Protein AF-A0A2P8LFH1-F1 (afdb_monomer)

Sequence (113 aa):
MALLYQPKEGSVLICDFRGYEVPEIIKIRPVIVIRKHRTNKLLEHHLQLHSHLQGANPICWAKCDIVATVSLGRLDRIKSKDRHGKRTYKIAELTNDQFSAIKAAVRSALGLR

Nearest PDB structures (foldseek):
  3zqp-assembly1_C  TM=5.294E-01  e=4.589E+00  Bacillus phage SF6
  3zqq-assembly1_C  TM=5.204E-01  e=6.476E+00  Bacillus phage SF6

Foldseek 3Di:
DFDPDFDDAQKKWWFQQCPDDPPDPRDIAIFGHLDGDPDDDFFAWFAWAADDADPDDRGDTRHTTDDGDDDSRRTAFRWDADPVRDTDGHIDGDDPVRSVVRVVVRCVVVVND

Structure (mmCIF, N/CA/C/O backbone):
data_AF-A0A2P8LFH1-F1
#
_entry.id   AF-A0A2P8LFH1-F1
#
loop_
_atom_site.group_PDB
_atom_site.id
_atom_site.type_symbol
_atom_site.label_atom_id
_atom_site.label_alt_id
_atom_site.label_comp_id
_atom_site.label_asym_id
_atom_site.label_entity_id
_atom_site.label_seq_id
_atom_site.pdbx_PDB_ins_code
_atom_site.Cartn_x
_atom_site.Cartn_y
_atom_site.Cartn_z
_atom_site.occupancy
_atom_site.B_iso_or_equiv
_atom_site.auth_seq_id
_atom_site.auth_comp_id
_atom_site.auth_asym_id
_atom_site.auth_atom_id
_atom_site.pdbx_PDB_model_num
ATOM 1 N N . MET A 1 1 ? 9.783 -8.172 -10.387 1.00 69.06 1 MET A N 1
ATOM 2 C CA . MET A 1 1 ? 10.251 -9.336 -9.602 1.00 69.06 1 MET A CA 1
ATOM 3 C C . MET A 1 1 ? 9.716 -9.159 -8.200 1.00 69.06 1 MET A C 1
ATOM 5 O O . MET A 1 1 ? 9.764 -8.030 -7.724 1.00 69.06 1 MET A O 1
ATOM 9 N N . ALA A 1 2 ? 9.232 -10.230 -7.570 1.00 72.94 2 ALA A N 1
ATOM 10 C CA . ALA A 1 2 ? 8.750 -10.172 -6.192 1.00 72.94 2 ALA A CA 1
ATOM 11 C C . ALA A 1 2 ? 9.791 -9.541 -5.252 1.00 72.94 2 ALA A C 1
ATOM 13 O O . ALA A 1 2 ? 11.001 -9.719 -5.443 1.00 72.94 2 ALA A O 1
ATOM 14 N N . LEU A 1 3 ? 9.324 -8.799 -4.249 1.00 76.12 3 LEU A N 1
ATOM 15 C CA . LEU A 1 3 ? 10.201 -8.293 -3.198 1.00 76.12 3 LEU A CA 1
ATOM 16 C C . LEU A 1 3 ? 10.723 -9.454 -2.342 1.00 76.12 3 LEU A C 1
ATOM 18 O O . LEU A 1 3 ? 9.969 -10.329 -1.933 1.00 76.12 3 LEU A O 1
ATOM 22 N N . LEU A 1 4 ? 12.024 -9.432 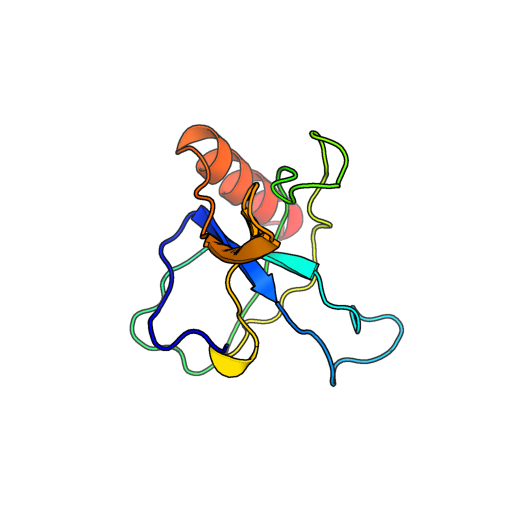-2.052 1.00 72.12 4 LEU A N 1
ATOM 23 C CA . LEU A 1 4 ? 12.691 -10.417 -1.187 1.00 72.12 4 LEU A CA 1
ATOM 24 C C . LEU A 1 4 ? 12.839 -9.930 0.258 1.00 72.12 4 LEU A C 1
ATOM 26 O O . LEU A 1 4 ? 13.226 -10.686 1.142 1.00 72.12 4 LEU A O 1
ATOM 30 N N . TYR A 1 5 ? 12.561 -8.652 0.492 1.00 76.31 5 TYR A N 1
ATOM 31 C CA . TYR A 1 5 ? 12.710 -8.002 1.781 1.00 76.31 5 TYR A CA 1
ATOM 32 C C . TYR A 1 5 ? 11.460 -7.205 2.107 1.00 76.31 5 TYR A C 1
ATOM 34 O O . TYR A 1 5 ? 10.671 -6.839 1.232 1.00 76.31 5 TYR A O 1
ATOM 42 N N . GLN A 1 6 ? 11.309 -6.900 3.389 1.00 72.94 6 GLN A N 1
ATOM 43 C CA . GLN A 1 6 ? 10.188 -6.111 3.838 1.00 72.94 6 GLN A CA 1
ATOM 44 C C . GLN A 1 6 ? 10.411 -4.615 3.561 1.00 72.94 6 GLN A C 1
ATOM 46 O O . GLN A 1 6 ? 11.381 -4.048 4.081 1.00 72.94 6 GLN A O 1
ATOM 51 N N . PRO A 1 7 ? 9.518 -3.965 2.795 1.00 80.50 7 PRO A N 1
ATOM 52 C CA . PRO A 1 7 ? 9.622 -2.543 2.494 1.00 80.50 7 PRO A CA 1
ATOM 53 C C . PRO A 1 7 ? 9.456 -1.678 3.749 1.00 80.50 7 PRO A C 1
ATOM 55 O O . PRO A 1 7 ? 8.935 -2.124 4.777 1.00 80.50 7 PRO A O 1
ATOM 58 N N . LYS A 1 8 ? 9.944 -0.438 3.675 1.00 83.56 8 LYS A N 1
ATOM 59 C CA . LYS A 1 8 ? 9.803 0.531 4.763 1.00 83.56 8 LYS A CA 1
ATOM 60 C C . LYS A 1 8 ? 8.375 1.073 4.803 1.00 83.56 8 LYS A C 1
ATOM 62 O O . LYS A 1 8 ? 7.660 1.062 3.804 1.00 83.56 8 LYS A O 1
ATOM 67 N N . GLU A 1 9 ? 7.977 1.561 5.969 1.00 85.38 9 GLU A N 1
ATOM 68 C CA . GLU A 1 9 ? 6.770 2.376 6.087 1.00 85.38 9 GLU A CA 1
ATOM 69 C C . GLU A 1 9 ? 6.877 3.621 5.197 1.00 85.38 9 GLU A C 1
ATOM 71 O O . GLU A 1 9 ? 7.960 4.177 5.035 1.00 85.38 9 GLU A O 1
ATOM 76 N N . GLY A 1 10 ? 5.767 4.011 4.571 1.00 84.38 10 GLY A N 1
ATOM 77 C CA . GLY A 1 10 ? 5.715 5.113 3.610 1.00 84.38 10 GLY A CA 1
ATOM 78 C C . GLY A 1 10 ? 6.222 4.766 2.206 1.00 84.38 10 GLY A C 1
ATOM 79 O O . GLY A 1 10 ? 6.123 5.604 1.313 1.00 84.38 10 GLY A O 1
ATOM 80 N N . SER A 1 11 ? 6.728 3.549 1.963 1.00 86.25 11 SER A N 1
ATOM 81 C CA . SER A 1 11 ? 7.121 3.118 0.615 1.00 86.25 11 SER A CA 1
ATOM 82 C C . SER A 1 11 ? 5.907 2.909 -0.297 1.00 86.25 11 SER A C 1
ATOM 84 O O . SER A 1 11 ? 4.927 2.275 0.096 1.00 86.25 11 SER A O 1
ATOM 86 N N . VAL A 1 12 ? 6.007 3.373 -1.542 1.00 88.06 12 VAL A N 1
ATOM 87 C CA . VAL A 1 12 ? 5.037 3.137 -2.617 1.00 88.06 12 VAL A CA 1
ATOM 88 C C . VAL A 1 12 ? 5.530 2.003 -3.509 1.00 88.06 12 VAL A C 1
ATOM 90 O O . VAL A 1 12 ? 6.656 2.027 -4.018 1.00 88.06 12 VAL A O 1
ATOM 93 N N . LEU A 1 13 ? 4.674 1.006 -3.710 1.00 88.25 13 LEU A N 1
ATOM 94 C CA . LEU A 1 13 ? 4.971 -0.219 -4.450 1.00 88.25 13 LEU A CA 1
ATOM 95 C C . LEU A 1 13 ? 3.860 -0.548 -5.438 1.00 88.25 13 LEU A C 1
ATOM 97 O O . LEU A 1 13 ? 2.779 0.024 -5.383 1.00 88.25 13 LEU A O 1
ATOM 101 N N . ILE A 1 14 ? 4.121 -1.495 -6.333 1.00 89.56 14 ILE A N 1
ATOM 102 C CA . ILE A 1 14 ? 3.107 -2.063 -7.219 1.00 89.56 14 ILE A CA 1
ATOM 103 C C . ILE A 1 14 ? 2.626 -3.373 -6.617 1.00 89.56 14 ILE A C 1
ATOM 105 O O . ILE A 1 14 ? 3.439 -4.263 -6.374 1.00 89.56 14 ILE A O 1
ATOM 109 N N . CYS A 1 15 ? 1.321 -3.497 -6.396 1.00 87.75 15 CYS A N 1
ATOM 110 C CA . CYS A 1 15 ? 0.708 -4.720 -5.906 1.00 87.75 15 CYS A CA 1
ATOM 111 C C . CYS A 1 15 ? -0.136 -5.395 -6.986 1.00 87.75 15 CYS A C 1
ATOM 113 O O . CYS A 1 15 ? -0.853 -4.741 -7.749 1.00 87.75 15 CYS A O 1
ATOM 115 N N . ASP A 1 16 ? -0.040 -6.718 -7.029 1.00 88.94 16 ASP A N 1
ATOM 116 C CA . ASP A 1 16 ? -0.833 -7.590 -7.874 1.00 88.94 16 ASP A CA 1
ATOM 117 C C . ASP A 1 16 ? -1.961 -8.273 -7.087 1.00 88.94 16 ASP A C 1
ATOM 119 O O . ASP A 1 16 ? -1.733 -9.153 -6.247 1.00 88.94 16 ASP A O 1
ATOM 123 N N . PHE A 1 17 ? -3.191 -7.879 -7.409 1.00 84.69 17 PHE A N 1
ATOM 124 C CA . PHE A 1 17 ? -4.411 -8.364 -6.770 1.00 84.69 17 PHE A CA 1
ATOM 125 C C . PHE A 1 17 ? -5.105 -9.496 -7.540 1.00 84.69 17 PHE A C 1
ATOM 127 O O . PHE A 1 17 ? -6.244 -9.837 -7.239 1.00 84.69 17 PHE A O 1
ATOM 134 N N . ARG A 1 18 ? -4.449 -10.120 -8.525 1.00 83.06 18 ARG A N 1
ATOM 135 C CA . ARG A 1 18 ? -5.026 -11.293 -9.204 1.00 83.06 18 ARG A CA 1
ATOM 136 C C . ARG A 1 18 ? -5.399 -12.391 -8.195 1.00 83.06 18 ARG A C 1
ATOM 138 O O . ARG A 1 18 ? -4.603 -12.713 -7.305 1.00 83.06 18 ARG A O 1
ATOM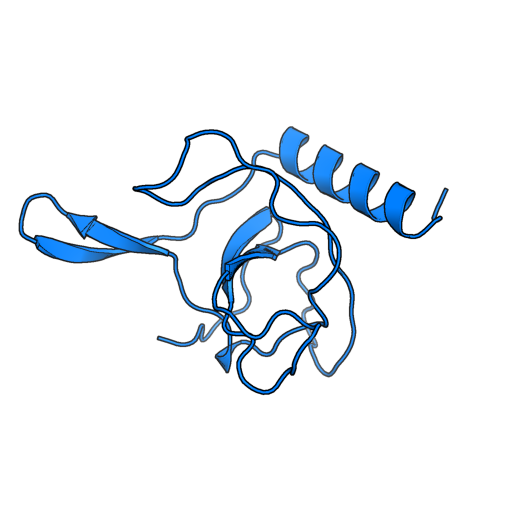 145 N N . GLY A 1 19 ? -6.592 -12.964 -8.340 1.00 79.81 19 GLY A N 1
ATOM 146 C CA . GLY A 1 19 ? -7.143 -14.002 -7.459 1.00 79.81 19 GLY A CA 1
ATOM 147 C C . GLY A 1 19 ? -8.132 -13.502 -6.397 1.00 79.81 19 GLY A C 1
ATOM 148 O O . GLY A 1 19 ? -8.846 -14.326 -5.841 1.00 79.81 19 GLY A O 1
ATOM 149 N N . TYR A 1 20 ? -8.191 -12.191 -6.137 1.00 82.06 20 TYR A N 1
ATOM 150 C CA . TYR A 1 20 ? -9.420 -11.527 -5.667 1.00 82.06 20 TYR A CA 1
ATOM 151 C C . TYR A 1 20 ? -10.376 -11.385 -6.868 1.00 82.06 20 TYR A C 1
ATOM 153 O O . TYR A 1 20 ? -9.885 -11.453 -8.001 1.00 82.06 20 TYR A O 1
ATOM 161 N N . GLU A 1 21 ? -11.691 -11.197 -6.675 1.00 84.25 21 GLU A N 1
ATOM 162 C CA . GLU A 1 21 ? -12.658 -11.206 -7.799 1.00 84.25 21 GLU A CA 1
ATOM 163 C C . GLU A 1 21 ? -13.809 -10.180 -7.753 1.00 84.25 21 GLU A C 1
ATOM 165 O O . GLU A 1 21 ? -14.115 -9.580 -6.727 1.00 84.25 21 GLU A O 1
ATOM 170 N N . VAL A 1 22 ? -14.413 -9.901 -8.916 1.00 79.94 22 VAL A N 1
ATOM 171 C CA . VAL A 1 22 ? -15.338 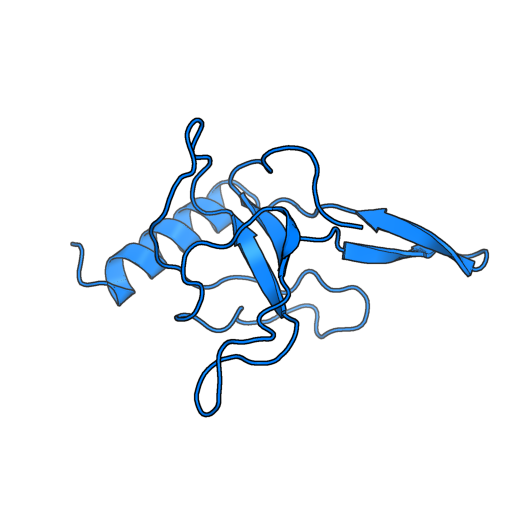-8.765 -9.132 1.00 79.94 22 VAL A CA 1
ATOM 172 C C . VAL A 1 22 ? -16.528 -8.795 -8.152 1.00 79.94 22 VAL A C 1
ATOM 174 O O . VAL A 1 22 ? -17.213 -9.814 -8.073 1.00 79.94 22 VAL A O 1
ATOM 177 N N . PRO A 1 23 ? -16.835 -7.682 -7.442 1.00 81.62 23 PRO A N 1
ATOM 178 C CA . PRO A 1 23 ? -16.414 -6.290 -7.684 1.00 81.62 23 PRO A CA 1
ATOM 179 C C . PRO A 1 23 ? -15.084 -5.845 -7.046 1.00 81.62 23 PRO A C 1
ATOM 181 O O . PRO A 1 23 ? -14.716 -4.672 -7.172 1.00 81.62 23 PRO A O 1
ATOM 184 N N . GLU A 1 24 ? -14.329 -6.743 -6.413 1.00 83.50 24 GLU A N 1
ATOM 185 C CA . GLU A 1 24 ? -13.054 -6.428 -5.760 1.00 83.50 24 GLU A CA 1
ATOM 186 C C . GLU A 1 24 ? -11.980 -5.946 -6.753 1.00 83.50 24 GLU A C 1
ATOM 188 O O . GLU A 1 24 ? -12.101 -6.001 -7.989 1.00 83.50 24 GLU A O 1
ATOM 193 N N . ILE A 1 25 ? -10.879 -5.416 -6.221 1.00 81.88 25 ILE A N 1
ATOM 194 C CA . ILE A 1 25 ? -9.729 -5.037 -7.040 1.00 81.88 25 ILE A CA 1
ATOM 195 C C . ILE A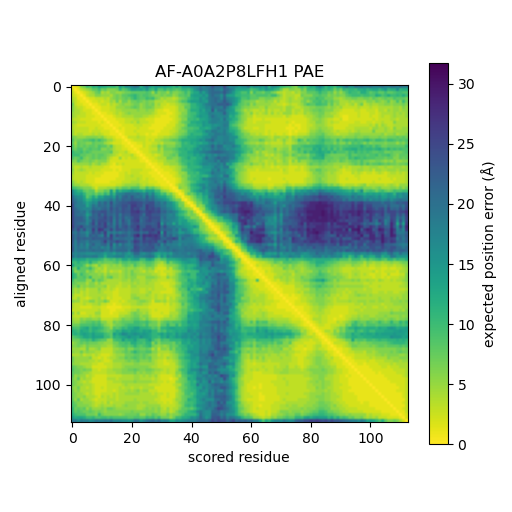 1 25 ? -9.058 -6.312 -7.558 1.00 81.88 25 ILE A C 1
ATOM 197 O O . ILE A 1 25 ? -8.334 -6.967 -6.838 1.00 81.88 25 ILE A O 1
ATOM 201 N N . ILE A 1 26 ? -9.243 -6.615 -8.839 1.00 86.12 26 ILE A N 1
ATOM 202 C CA . ILE A 1 26 ? -8.553 -7.701 -9.565 1.00 86.12 26 ILE A CA 1
ATOM 203 C C . ILE A 1 26 ? -7.335 -7.216 -10.373 1.00 86.12 26 ILE A C 1
ATOM 205 O O . ILE A 1 26 ? -6.712 -7.955 -11.133 1.00 86.12 26 ILE A O 1
ATOM 209 N N . LYS A 1 27 ? -7.048 -5.913 -10.287 1.00 84.88 27 LYS A N 1
ATOM 210 C CA . LYS A 1 27 ? -6.258 -5.147 -11.256 1.00 84.88 27 LYS A CA 1
ATOM 211 C C . LYS A 1 27 ? -5.007 -4.563 -10.586 1.00 84.88 27 LYS A C 1
ATOM 213 O O . LYS A 1 27 ? -5.137 -3.894 -9.569 1.00 84.88 27 LYS A O 1
ATOM 218 N N . ILE A 1 28 ? -3.811 -4.785 -11.160 1.00 87.81 28 ILE A N 1
ATOM 219 C CA . ILE A 1 28 ? -2.512 -4.321 -10.614 1.00 87.81 28 ILE A CA 1
ATOM 220 C C . ILE A 1 28 ? -2.566 -2.811 -10.325 1.00 8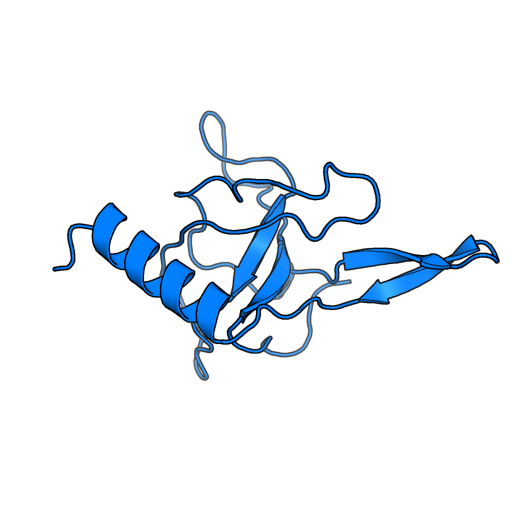7.81 28 ILE A C 1
ATOM 222 O O . ILE A 1 28 ? -2.905 -2.020 -11.216 1.00 87.81 28 ILE A O 1
ATOM 226 N N . ARG A 1 29 ? -2.236 -2.393 -9.098 1.00 87.19 29 ARG A N 1
ATOM 227 C CA . ARG A 1 29 ? -2.300 -0.983 -8.670 1.00 87.19 29 ARG A CA 1
ATOM 228 C C . ARG A 1 29 ? -1.134 -0.580 -7.760 1.00 87.19 29 ARG A C 1
ATOM 230 O O . ARG A 1 29 ? -0.529 -1.441 -7.123 1.00 87.19 29 ARG A O 1
ATOM 237 N N . PRO A 1 30 ? -0.801 0.722 -7.699 1.00 88.06 30 PRO A N 1
ATOM 238 C CA . PRO A 1 30 ? 0.088 1.260 -6.677 1.00 88.06 30 PRO A CA 1
ATOM 239 C C . PRO A 1 30 ? -0.517 1.137 -5.277 1.00 88.06 30 PRO A C 1
ATOM 241 O O . PRO A 1 30 ? -1.709 1.377 -5.104 1.00 88.06 30 PRO A O 1
ATOM 244 N N . VAL A 1 31 ? 0.316 0.817 -4.288 1.00 88.69 31 VAL A N 1
ATOM 245 C CA . VAL A 1 31 ? -0.049 0.705 -2.868 1.00 88.69 31 VAL A CA 1
ATOM 246 C C . VAL A 1 31 ? 0.981 1.412 -1.990 1.00 88.69 31 VAL A C 1
ATOM 248 O O . VAL A 1 31 ? 2.147 1.524 -2.371 1.00 88.69 31 VAL A O 1
ATOM 251 N N . ILE A 1 32 ? 0.560 1.859 -0.805 1.00 88.31 32 ILE A N 1
ATOM 252 C CA . ILE A 1 32 ? 1.418 2.500 0.206 1.00 88.31 32 ILE A CA 1
ATOM 253 C C . ILE A 1 32 ? 1.615 1.541 1.381 1.00 88.31 32 ILE A C 1
ATOM 255 O O . ILE A 1 32 ? 0.652 0.970 1.888 1.00 88.31 32 ILE A O 1
ATOM 259 N N . VAL A 1 33 ? 2.844 1.373 1.858 1.00 86.31 33 VAL A N 1
ATOM 260 C CA . VAL A 1 33 ? 3.133 0.539 3.033 1.00 86.31 33 VAL A CA 1
ATOM 261 C C . VAL A 1 33 ? 2.842 1.329 4.310 1.00 86.31 33 VAL A C 1
ATOM 263 O O . VAL A 1 33 ? 3.577 2.249 4.655 1.00 86.31 33 VAL A O 1
ATOM 266 N N . ILE A 1 34 ? 1.777 0.968 5.029 1.00 84.00 34 ILE A N 1
ATOM 267 C CA . ILE A 1 34 ? 1.355 1.674 6.256 1.00 84.00 34 ILE A CA 1
ATOM 268 C C . ILE A 1 34 ? 2.080 1.154 7.500 1.00 84.00 34 ILE A C 1
ATOM 270 O O . ILE A 1 34 ? 2.348 1.922 8.423 1.00 84.00 34 ILE A O 1
ATOM 274 N N . ARG A 1 35 ? 2.417 -0.138 7.529 1.00 75.50 35 ARG A N 1
ATOM 275 C CA . ARG A 1 35 ? 3.086 -0.755 8.673 1.00 75.50 35 ARG A CA 1
ATOM 276 C C . ARG A 1 35 ? 4.119 -1.775 8.234 1.00 75.50 35 ARG A C 1
ATOM 278 O O . ARG A 1 35 ? 3.822 -2.672 7.443 1.00 75.50 35 ARG A O 1
ATOM 285 N N . LYS A 1 36 ? 5.324 -1.675 8.796 1.00 61.62 36 LYS A N 1
ATOM 286 C CA . LYS A 1 36 ? 6.338 -2.726 8.687 1.00 61.62 36 LYS A CA 1
ATOM 287 C C . LYS A 1 36 ? 6.100 -3.733 9.809 1.00 61.62 36 LYS A C 1
ATOM 289 O O . LYS A 1 36 ? 6.254 -3.418 10.982 1.00 61.62 36 LYS A O 1
ATOM 294 N N . HIS A 1 37 ? 5.725 -4.955 9.465 1.00 53.62 37 HIS A N 1
ATOM 295 C CA . HIS A 1 37 ? 5.499 -6.026 10.433 1.00 53.62 37 HIS A CA 1
ATOM 296 C C . HIS A 1 37 ? 6.623 -7.071 10.385 1.00 53.62 37 HIS A C 1
ATOM 298 O O . HIS A 1 37 ? 6.672 -7.867 9.448 1.00 53.62 37 HIS A O 1
ATOM 304 N N . ARG A 1 38 ? 7.517 -7.105 11.387 1.00 48.34 38 ARG A N 1
ATOM 305 C CA . ARG A 1 38 ? 8.692 -8.014 11.432 1.00 48.34 38 ARG A CA 1
ATOM 306 C C . ARG A 1 38 ? 8.346 -9.513 11.325 1.00 4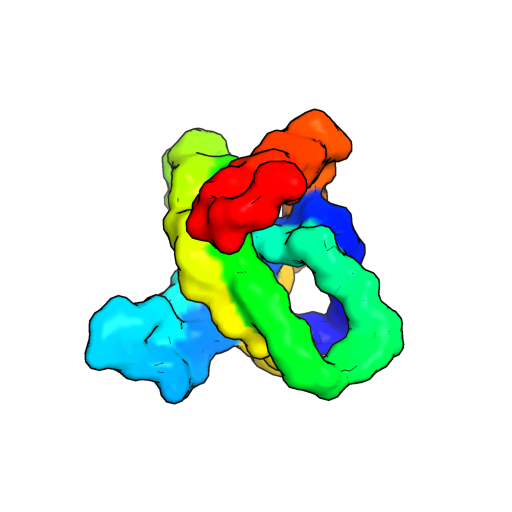8.34 38 ARG A C 1
ATOM 308 O O . ARG A 1 38 ? 9.250 -10.315 11.127 1.00 48.34 38 ARG A O 1
ATOM 315 N N . THR A 1 39 ? 7.069 -9.881 11.430 1.00 48.66 39 THR A N 1
ATOM 316 C CA . THR A 1 39 ? 6.608 -11.260 11.655 1.00 48.66 39 THR A CA 1
ATOM 317 C C . THR A 1 39 ? 5.471 -11.717 10.726 1.00 48.66 39 THR A C 1
ATOM 319 O O . THR A 1 39 ? 4.732 -12.620 11.089 1.00 48.66 39 THR A O 1
ATOM 322 N N . ASN A 1 40 ? 5.271 -11.103 9.552 1.00 48.78 40 ASN A N 1
ATOM 323 C CA . ASN A 1 40 ? 4.052 -11.277 8.733 1.00 48.78 40 ASN A CA 1
ATOM 324 C C . ASN A 1 40 ? 3.669 -12.740 8.357 1.00 48.78 40 ASN A C 1
ATOM 326 O O . ASN A 1 40 ? 4.047 -13.246 7.300 1.00 48.78 40 ASN A O 1
ATOM 330 N N . LYS A 1 41 ? 2.822 -13.359 9.196 1.00 39.16 41 LYS A N 1
ATOM 331 C CA . LYS A 1 41 ? 1.677 -14.214 8.838 1.00 39.16 41 LYS A CA 1
ATOM 332 C C . LYS A 1 41 ? 0.393 -13.392 9.108 1.00 39.16 41 LYS A C 1
ATOM 334 O O . LYS A 1 41 ? 0.169 -13.069 10.265 1.00 39.16 41 LYS A O 1
ATOM 339 N N . LEU A 1 42 ? -0.408 -13.134 8.057 1.00 40.94 42 LEU A N 1
ATOM 340 C CA . LEU A 1 42 ? -1.841 -12.718 8.021 1.00 40.94 42 LEU A CA 1
ATOM 341 C C . LEU A 1 42 ? -2.290 -11.362 8.665 1.00 40.94 42 LEU A C 1
ATOM 343 O O . LEU A 1 42 ? -1.854 -11.027 9.757 1.00 40.94 42 LEU A O 1
ATOM 347 N N . LEU A 1 43 ? -3.256 -10.666 8.013 1.00 44.12 43 LEU A N 1
ATOM 348 C CA . LEU A 1 43 ? -4.052 -9.469 8.439 1.00 44.12 43 LEU A CA 1
ATOM 349 C C . LEU A 1 43 ? -3.341 -8.083 8.538 1.00 44.12 43 LEU A C 1
ATOM 351 O O . LEU A 1 43 ? -2.131 -8.026 8.739 1.00 44.12 43 LEU A O 1
ATOM 355 N N . GLU A 1 44 ? -3.984 -6.900 8.396 1.00 40.94 44 GLU A N 1
ATOM 356 C CA . GLU A 1 44 ? -4.974 -6.468 7.366 1.00 40.94 44 GLU A CA 1
ATOM 357 C C . GLU A 1 44 ? -4.986 -4.915 7.138 1.00 40.94 44 GLU A C 1
ATOM 359 O O . GLU A 1 44 ? -4.287 -4.195 7.848 1.00 40.94 44 GLU A O 1
ATOM 364 N N . HIS A 1 45 ? -5.817 -4.433 6.188 1.00 37.97 45 HIS A N 1
ATOM 365 C CA . HIS A 1 45 ? -6.369 -3.068 5.943 1.00 37.97 45 HIS A CA 1
ATOM 366 C C . HIS A 1 45 ? -5.487 -1.896 5.412 1.00 37.97 45 HIS A C 1
ATOM 368 O O . HIS A 1 45 ? -4.256 -1.913 5.478 1.00 37.97 45 HIS A O 1
ATOM 374 N N . HIS A 1 46 ? -6.139 -0.861 4.829 1.00 35.12 46 HIS A N 1
ATOM 375 C CA . HIS A 1 46 ? -5.500 0.195 4.006 1.00 35.12 46 HIS A CA 1
ATOM 376 C C . HIS A 1 46 ? -6.168 1.594 3.986 1.00 35.12 46 HIS A C 1
ATOM 378 O O . HIS A 1 46 ? -7.282 1.738 4.480 1.00 35.12 46 HIS A O 1
ATOM 384 N N . LEU A 1 47 ? -5.481 2.609 3.408 1.00 38.44 47 LEU A N 1
ATOM 385 C CA . LEU A 1 47 ? -6.059 3.841 2.816 1.00 38.44 47 LEU A CA 1
ATOM 386 C C . LEU A 1 47 ? -5.051 4.678 1.961 1.00 38.44 47 LEU A C 1
ATOM 388 O O . LEU A 1 47 ? -4.008 4.200 1.520 1.00 38.44 47 LEU A O 1
ATOM 392 N N . GLN A 1 48 ? -5.381 5.953 1.702 1.00 37.09 48 GLN A N 1
ATOM 393 C CA . GLN A 1 48 ? -5.158 6.673 0.438 1.00 37.09 48 GLN A CA 1
ATOM 394 C C . GLN A 1 48 ? -4.135 7.835 0.456 1.00 37.09 48 GLN A C 1
ATOM 396 O O . GLN A 1 48 ? -4.177 8.673 1.353 1.00 37.09 48 GLN A O 1
ATOM 401 N N . LEU A 1 49 ? -3.295 7.966 -0.594 1.00 45.19 49 LEU A N 1
ATOM 402 C CA . LEU A 1 49 ? -2.519 9.195 -0.896 1.00 45.19 49 LEU A CA 1
ATOM 403 C C . LEU A 1 49 ? -2.061 9.346 -2.375 1.00 45.19 49 LEU A C 1
ATOM 405 O O . LEU A 1 49 ? -2.706 8.823 -3.271 1.00 45.19 49 LEU A O 1
ATOM 409 N N . HIS A 1 50 ? -0.993 10.114 -2.634 1.00 43.72 50 HIS A N 1
ATOM 410 C CA . HIS A 1 50 ? -0.647 10.721 -3.927 1.00 43.72 50 HIS A CA 1
ATOM 411 C C . HIS A 1 50 ? -0.166 9.783 -5.052 1.00 43.72 50 HIS A C 1
ATOM 413 O O . HIS A 1 50 ? 0.301 8.663 -4.829 1.00 43.72 50 HIS A O 1
ATOM 419 N N . SER A 1 51 ? -0.210 10.301 -6.286 1.00 45.41 51 SER A N 1
ATOM 420 C CA . SER A 1 51 ? 0.352 9.657 -7.480 1.00 45.41 51 SER A CA 1
ATOM 421 C C . SER A 1 51 ? 1.876 9.618 -7.444 1.00 45.41 51 SER A C 1
ATOM 423 O O . SER A 1 51 ? 2.515 10.627 -7.167 1.00 45.41 51 SER A O 1
ATOM 425 N N . HIS A 1 52 ? 2.456 8.459 -7.767 1.00 58.66 52 HIS A N 1
ATOM 426 C CA . HIS A 1 52 ? 3.911 8.310 -7.921 1.00 58.66 52 HIS A CA 1
ATOM 427 C C . HIS A 1 52 ? 4.303 7.535 -9.193 1.00 58.66 52 HIS A C 1
ATOM 429 O O . HIS A 1 52 ? 5.463 7.163 -9.376 1.00 58.66 52 HIS A O 1
ATOM 435 N N . LEU A 1 53 ? 3.346 7.265 -10.087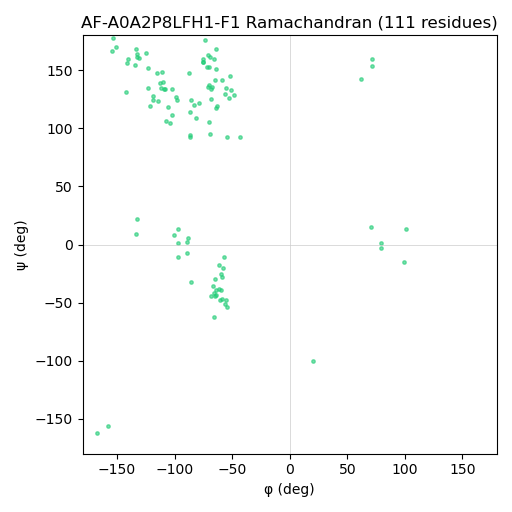 1.00 53.09 53 LEU A N 1
ATOM 436 C CA . LEU A 1 53 ? 3.613 6.562 -11.340 1.00 53.09 53 LEU A CA 1
ATOM 437 C C . LEU A 1 53 ? 4.120 7.541 -12.406 1.00 53.09 53 LEU A C 1
ATOM 439 O O . LEU A 1 53 ? 3.410 8.463 -12.803 1.00 53.09 53 LEU A O 1
ATOM 443 N N . GLN A 1 54 ? 5.332 7.306 -12.920 1.00 44.75 54 GLN A N 1
ATOM 444 C CA . GLN A 1 54 ? 5.817 7.999 -14.116 1.00 44.75 54 GLN A CA 1
ATOM 445 C C . GLN A 1 54 ? 4.929 7.611 -15.312 1.00 44.75 54 GLN A C 1
ATOM 447 O O . GLN A 1 54 ? 4.886 6.438 -15.681 1.00 44.75 54 GLN A O 1
ATOM 452 N N . GLY A 1 55 ? 4.229 8.585 -15.904 1.00 49.25 55 GLY A N 1
ATOM 453 C CA . GLY A 1 55 ? 3.229 8.352 -16.959 1.00 49.25 55 GLY A CA 1
ATOM 454 C C . GLY A 1 55 ? 1.766 8.383 -16.489 1.00 49.25 55 GLY A C 1
ATOM 455 O O . GLY A 1 55 ? 0.889 7.963 -17.236 1.00 49.25 55 GLY A O 1
ATOM 456 N N . ALA A 1 56 ? 1.492 8.875 -15.278 1.00 50.94 56 ALA A N 1
ATOM 457 C CA . ALA A 1 56 ? 0.150 9.168 -14.771 1.00 50.94 56 ALA A CA 1
ATOM 458 C C . ALA A 1 56 ? 0.058 10.634 -14.302 1.00 50.94 56 ALA A C 1
ATOM 460 O O . ALA A 1 56 ? 1.083 11.293 -14.130 1.00 50.94 56 ALA A O 1
ATOM 461 N N . ASN A 1 57 ? -1.161 11.149 -14.101 1.00 46.62 57 ASN A N 1
ATOM 462 C CA . ASN A 1 57 ? -1.402 12.502 -13.583 1.0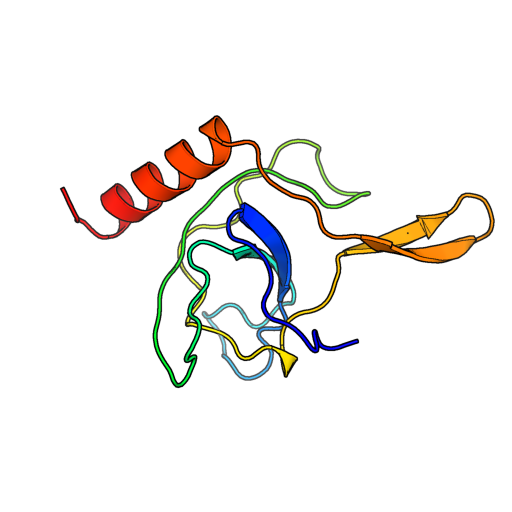0 46.62 57 ASN A CA 1
ATOM 463 C C . ASN A 1 57 ? -0.574 12.730 -12.290 1.00 46.62 57 ASN A C 1
ATOM 465 O O . ASN A 1 57 ? -0.565 11.833 -11.438 1.00 46.62 57 ASN A O 1
ATOM 469 N N . PRO A 1 58 ? 0.149 13.862 -12.133 1.00 56.94 58 PRO A N 1
ATOM 470 C CA . PRO A 1 58 ? 0.984 14.142 -10.953 1.00 56.94 58 PRO A CA 1
ATOM 471 C C . PRO A 1 58 ? 0.207 14.123 -9.632 1.00 56.94 58 PRO A C 1
ATOM 473 O O . PRO A 1 58 ? 0.793 13.920 -8.572 1.00 56.94 58 PRO A O 1
ATOM 476 N N . ILE A 1 59 ? -1.113 14.279 -9.701 1.00 60.53 59 ILE A N 1
ATOM 477 C CA . ILE A 1 59 ? -2.031 14.178 -8.573 1.00 60.53 59 ILE A CA 1
ATOM 478 C C . ILE A 1 59 ? -2.850 12.900 -8.744 1.00 60.53 59 ILE A C 1
ATOM 480 O O . ILE A 1 59 ? -3.389 12.632 -9.817 1.00 60.53 59 ILE A O 1
ATOM 484 N N . CYS A 1 60 ? -2.998 12.109 -7.686 1.00 69.75 60 CYS A N 1
ATOM 485 C CA . CYS A 1 60 ? -4.066 11.116 -7.633 1.00 69.75 60 CYS A CA 1
ATOM 486 C C . CYS A 1 60 ? -4.439 10.802 -6.190 1.00 69.75 60 CYS A C 1
ATOM 488 O O . CYS A 1 60 ? -3.704 11.108 -5.254 1.00 69.75 60 CYS A O 1
ATOM 490 N N . TRP A 1 61 ? -5.574 10.142 -6.054 1.00 72.44 61 TRP A N 1
ATOM 491 C CA . TRP A 1 61 ? -6.126 9.615 -4.824 1.00 72.44 61 TRP A CA 1
ATOM 492 C C . TRP A 1 61 ? -5.881 8.096 -4.874 1.00 72.44 61 TRP A C 1
ATOM 494 O O . TRP A 1 61 ? -6.505 7.425 -5.686 1.00 72.44 61 TRP A O 1
ATOM 504 N N . ALA A 1 62 ? -4.934 7.495 -4.156 1.00 79.19 62 ALA A N 1
ATOM 505 C CA . ALA A 1 62 ? -4.738 6.036 -4.209 1.00 79.19 62 ALA A CA 1
ATOM 506 C C . ALA A 1 62 ? -5.935 5.316 -3.548 1.00 79.19 62 ALA A C 1
ATOM 508 O O . ALA A 1 62 ? -5.962 5.201 -2.329 1.00 79.19 62 ALA A O 1
ATOM 509 N N . LYS A 1 63 ? -6.927 4.906 -4.360 1.00 78.50 63 LYS A N 1
ATOM 510 C CA . LYS A 1 63 ? -8.317 4.561 -3.978 1.00 78.50 63 LYS A CA 1
ATOM 511 C C . LYS A 1 63 ? -8.440 3.712 -2.704 1.00 78.50 63 LYS A C 1
ATOM 513 O O . LYS A 1 63 ? -8.480 2.489 -2.772 1.00 78.50 63 LYS A O 1
ATOM 518 N N . CYS A 1 64 ? -8.602 4.421 -1.590 1.00 81.69 64 CYS A N 1
ATOM 519 C CA . CYS A 1 64 ? -8.985 3.976 -0.250 1.00 81.69 64 CYS A CA 1
ATOM 520 C C . CYS A 1 64 ? -8.804 2.484 0.099 1.00 81.69 64 CYS A C 1
ATOM 522 O O . CYS A 1 64 ? -7.742 2.068 0.537 1.00 81.69 64 CYS A O 1
ATOM 524 N N . ASP A 1 65 ? -9.900 1.742 0.036 1.00 78.38 65 ASP A N 1
ATOM 525 C CA . ASP A 1 65 ? -10.229 0.588 0.878 1.00 78.38 65 ASP A CA 1
ATOM 526 C C . ASP A 1 65 ? -9.326 -0.643 0.718 1.00 78.38 65 ASP A C 1
ATOM 528 O O . ASP A 1 65 ? -8.715 -1.091 1.691 1.00 78.38 65 ASP A O 1
ATOM 532 N N . ILE A 1 66 ? -9.283 -1.246 -0.472 1.00 79.25 66 ILE A N 1
ATOM 533 C CA . ILE A 1 66 ? -8.753 -2.609 -0.604 1.00 79.25 66 ILE A CA 1
ATOM 534 C C . ILE A 1 66 ? -7.231 -2.609 -0.800 1.00 79.25 66 ILE A C 1
ATOM 536 O O . ILE A 1 66 ? -6.723 -2.682 -1.919 1.00 79.25 66 ILE A O 1
ATOM 540 N N . VAL A 1 67 ? -6.513 -2.722 0.320 1.00 83.88 67 VAL A N 1
ATOM 541 C CA . VAL A 1 67 ? -5.670 -3.917 0.490 1.00 83.88 67 VAL A CA 1
ATOM 542 C C . VAL A 1 67 ? -6.136 -4.697 1.718 1.00 83.88 67 VAL A C 1
ATOM 544 O O . VAL A 1 67 ? -6.151 -4.179 2.834 1.00 83.88 67 VAL A O 1
ATOM 547 N N . ALA A 1 68 ? -6.454 -5.975 1.520 1.00 81.06 68 ALA A N 1
ATOM 548 C CA . ALA A 1 68 ? -6.087 -6.967 2.522 1.00 81.06 68 ALA A CA 1
ATOM 549 C C . ALA A 1 68 ? -4.549 -7.022 2.582 1.00 81.06 68 ALA A C 1
ATOM 551 O O . ALA A 1 68 ? -3.883 -6.748 1.581 1.00 81.06 68 ALA A O 1
ATOM 552 N N . THR A 1 69 ? -3.967 -7.360 3.728 1.00 79.75 69 THR A N 1
ATOM 553 C CA . THR A 1 69 ? -2.529 -7.610 3.866 1.00 79.75 69 THR A CA 1
ATOM 554 C C . THR A 1 69 ? -2.055 -8.560 2.773 1.00 79.75 69 THR A C 1
ATOM 556 O O . THR A 1 69 ? -2.609 -9.639 2.576 1.00 79.75 69 THR A O 1
ATOM 559 N N . VAL A 1 70 ? -1.000 -8.171 2.056 1.00 79.94 70 VAL A N 1
ATOM 560 C CA . VAL A 1 70 ? -0.511 -8.921 0.893 1.00 79.94 70 VAL A CA 1
ATOM 561 C C . VAL A 1 70 ? 0.838 -9.579 1.155 1.00 79.94 70 VAL A C 1
ATOM 563 O O . VAL A 1 70 ? 1.687 -9.061 1.884 1.00 79.94 70 VAL A O 1
ATOM 566 N N . SER A 1 71 ? 1.063 -10.731 0.521 1.00 77.88 71 SER A N 1
ATOM 567 C CA . SER A 1 71 ? 2.364 -11.397 0.544 1.00 77.88 71 SER A CA 1
ATOM 568 C C . SER A 1 71 ? 3.406 -10.617 -0.267 1.00 77.88 71 SER A C 1
ATOM 570 O O . SER A 1 71 ? 3.083 -9.952 -1.253 1.00 77.88 71 SER A O 1
ATOM 572 N N . LEU A 1 72 ? 4.689 -10.749 0.091 1.00 78.44 72 LEU A N 1
ATOM 573 C CA . LEU A 1 72 ? 5.789 -10.113 -0.652 1.00 78.44 72 LEU A CA 1
ATOM 574 C C . LEU A 1 72 ? 5.840 -10.552 -2.128 1.00 78.44 72 LEU A C 1
ATOM 576 O O . LEU A 1 72 ? 6.242 -9.771 -2.989 1.00 78.44 72 LEU A O 1
ATOM 580 N N . GLY A 1 73 ? 5.368 -11.769 -2.427 1.00 79.12 73 GLY A N 1
ATOM 581 C CA . GLY A 1 73 ? 5.235 -12.303 -3.786 1.00 79.12 73 GLY A CA 1
ATOM 582 C C . GLY A 1 73 ? 4.324 -11.475 -4.697 1.00 79.12 73 GLY A C 1
ATOM 583 O O . GLY A 1 73 ? 4.512 -11.478 -5.911 1.00 79.12 73 GLY A O 1
ATOM 584 N N . ARG A 1 74 ? 3.372 -10.735 -4.114 1.00 81.81 74 ARG A N 1
ATOM 585 C CA . ARG A 1 74 ? 2.444 -9.846 -4.828 1.00 81.81 74 ARG A CA 1
ATOM 586 C C . ARG A 1 74 ? 2.980 -8.425 -4.993 1.00 81.81 74 ARG A C 1
ATOM 588 O O . ARG A 1 74 ? 2.340 -7.628 -5.672 1.00 81.81 74 ARG A O 1
ATOM 595 N N . LEU A 1 75 ? 4.114 -8.090 -4.373 1.00 86.25 75 LEU A N 1
ATOM 596 C CA . LEU A 1 75 ? 4.699 -6.751 -4.403 1.00 86.25 75 LEU A CA 1
ATOM 597 C C . LEU A 1 75 ? 5.877 -6.681 -5.377 1.00 86.25 75 LEU A C 1
ATOM 599 O O . LEU A 1 75 ? 6.786 -7.510 -5.349 1.00 86.25 75 LEU A O 1
ATOM 603 N N . ASP A 1 76 ? 5.894 -5.641 -6.202 1.00 89.69 76 ASP A N 1
ATOM 604 C CA . ASP A 1 76 ? 6.985 -5.315 -7.119 1.00 89.69 76 ASP A CA 1
ATOM 605 C C . ASP A 1 76 ? 7.360 -3.833 -6.983 1.00 89.69 76 ASP A C 1
ATOM 607 O O . ASP A 1 76 ? 6.601 -2.992 -6.491 1.00 89.69 76 ASP A O 1
ATOM 611 N N . ARG A 1 77 ? 8.565 -3.503 -7.439 1.00 90.00 77 ARG A N 1
ATOM 612 C CA . ARG A 1 77 ? 9.055 -2.122 -7.502 1.00 90.00 77 ARG A CA 1
ATOM 613 C C . ARG A 1 77 ? 8.394 -1.387 -8.666 1.00 90.00 77 ARG A C 1
ATOM 615 O O . ARG A 1 77 ? 7.987 -2.006 -9.653 1.00 90.00 77 ARG A O 1
ATOM 622 N N . ILE A 1 78 ? 8.354 -0.060 -8.591 1.00 88.75 78 ILE A N 1
ATOM 623 C CA . ILE A 1 78 ? 7.883 0.782 -9.693 1.00 88.75 78 ILE A CA 1
ATOM 624 C C . ILE A 1 78 ? 8.832 0.585 -10.878 1.00 88.75 78 ILE A C 1
ATOM 626 O O . ILE A 1 78 ? 10.037 0.832 -10.777 1.00 88.75 78 ILE A O 1
ATOM 630 N N . LYS A 1 79 ? 8.284 0.103 -11.996 1.00 87.56 79 LYS A N 1
ATOM 631 C CA . LYS A 1 79 ? 9.019 -0.128 -13.243 1.00 87.56 79 LYS A CA 1
ATOM 632 C C . LYS A 1 79 ? 9.049 1.166 -14.041 1.00 87.56 79 LYS A C 1
ATOM 634 O O . LYS A 1 79 ? 8.000 1.715 -14.358 1.00 87.56 79 LYS A O 1
ATOM 639 N N . SER A 1 80 ? 10.242 1.621 -14.392 1.00 84.38 80 SER A N 1
ATOM 640 C CA . SER A 1 80 ? 10.455 2.783 -15.254 1.00 84.38 80 SER A CA 1
ATOM 641 C C . SER A 1 80 ? 11.489 2.451 -16.330 1.00 84.38 80 SER A C 1
ATOM 643 O O . SER A 1 80 ? 12.198 1.445 -16.234 1.00 84.38 80 SER A O 1
ATOM 645 N N . LYS A 1 81 ? 11.571 3.264 -17.380 1.00 84.38 81 LYS A N 1
ATOM 646 C CA . LYS A 1 81 ? 12.616 3.161 -18.405 1.00 84.38 81 LYS A CA 1
ATOM 647 C C . LYS A 1 81 ? 13.516 4.383 -18.305 1.00 84.38 81 LYS A C 1
ATOM 649 O O . LYS A 1 81 ? 13.022 5.496 -18.142 1.00 84.38 81 LYS A O 1
ATOM 654 N N . ASP A 1 82 ? 14.825 4.168 -18.358 1.00 80.31 82 ASP A N 1
ATOM 655 C CA . ASP A 1 82 ? 15.760 5.279 -18.505 1.00 80.31 82 ASP A CA 1
ATOM 656 C C . ASP A 1 82 ? 15.729 5.846 -19.936 1.00 80.31 82 ASP A C 1
ATOM 658 O O . ASP A 1 82 ? 15.045 5.326 -20.823 1.00 80.31 82 ASP A O 1
ATOM 662 N N . ARG A 1 83 ? 16.486 6.926 -20.161 1.00 80.25 83 ARG A N 1
ATOM 663 C CA . ARG A 1 83 ? 16.594 7.579 -21.476 1.00 80.25 83 ARG A CA 1
ATOM 664 C C . ARG A 1 83 ? 17.182 6.662 -22.561 1.00 80.25 83 ARG A C 1
ATOM 666 O O . ARG A 1 83 ? 16.990 6.939 -23.737 1.00 80.25 83 ARG A O 1
ATOM 673 N N . HIS A 1 84 ? 17.847 5.572 -22.177 1.00 83.19 84 HIS A N 1
ATOM 674 C CA . HIS A 1 84 ? 18.454 4.582 -23.069 1.00 83.19 84 HIS A CA 1
ATOM 675 C C . HIS A 1 84 ? 17.588 3.314 -23.220 1.00 83.19 84 HIS A C 1
ATOM 677 O O . HIS A 1 84 ? 18.026 2.325 -23.804 1.00 83.19 84 HIS A O 1
ATOM 683 N N . GLY A 1 85 ? 16.353 3.317 -22.699 1.00 82.00 85 GLY A N 1
ATOM 684 C CA . GLY A 1 85 ? 15.408 2.203 -22.797 1.00 82.00 85 GLY A CA 1
ATOM 685 C C . GLY A 1 85 ? 15.649 1.054 -21.810 1.00 82.00 85 GLY A C 1
ATOM 686 O O . GLY A 1 85 ? 14.880 0.084 -21.807 1.00 82.00 85 GLY A O 1
ATOM 687 N N . LYS A 1 86 ? 16.651 1.149 -20.930 1.00 85.94 86 LYS A N 1
ATOM 688 C CA . LYS A 1 86 ? 16.932 0.149 -19.894 1.00 85.94 86 LYS A CA 1
ATOM 689 C C . LYS A 1 86 ? 15.856 0.206 -18.813 1.00 85.94 86 LYS A C 1
ATOM 691 O O . LYS A 1 86 ? 15.468 1.271 -18.327 1.00 85.94 86 LYS A O 1
ATOM 696 N N . ARG A 1 87 ? 15.375 -0.968 -18.396 1.00 86.00 87 ARG A N 1
ATOM 697 C CA . ARG A 1 87 ? 14.418 -1.087 -17.286 1.00 86.00 87 ARG A CA 1
ATOM 698 C C . ARG A 1 87 ? 15.096 -0.722 -15.968 1.00 86.00 87 ARG A C 1
ATOM 700 O O . ARG A 1 87 ? 16.096 -1.326 -15.587 1.00 86.00 87 ARG A O 1
ATOM 707 N N . THR A 1 88 ? 14.501 0.223 -15.254 1.00 86.50 88 THR A N 1
ATOM 708 C CA . THR A 1 88 ? 14.883 0.628 -13.902 1.00 86.50 88 THR A CA 1
ATOM 709 C C . THR A 1 88 ? 13.757 0.301 -12.927 1.00 86.50 88 THR A C 1
ATOM 711 O O . THR A 1 88 ? 12.576 0.309 -13.281 1.00 86.50 88 THR A O 1
ATOM 714 N N . TYR A 1 89 ? 14.135 -0.023 -11.694 1.00 87.44 89 TYR A N 1
ATOM 715 C CA . TYR A 1 89 ? 13.211 -0.394 -10.629 1.00 87.44 89 TYR A CA 1
ATOM 716 C C . TYR A 1 89 ? 13.410 0.570 -9.469 1.00 87.44 89 TYR A C 1
ATOM 718 O O . TYR A 1 89 ? 14.507 0.635 -8.917 1.00 87.44 89 TYR A O 1
ATOM 726 N N . LYS A 1 90 ? 12.367 1.317 -9.111 1.00 87.38 90 LYS A N 1
ATOM 727 C CA . LYS A 1 90 ? 12.418 2.339 -8.060 1.00 87.38 90 LYS A CA 1
ATOM 728 C C . LYS A 1 90 ? 11.383 2.058 -6.978 1.00 87.38 90 LYS A C 1
ATOM 730 O O . LYS A 1 90 ? 10.342 1.459 -7.241 1.00 87.38 90 LYS A O 1
ATOM 735 N N . ILE A 1 91 ? 11.685 2.498 -5.766 1.00 85.75 91 ILE A N 1
ATOM 736 C CA . ILE A 1 91 ? 10.724 2.601 -4.668 1.00 85.75 91 ILE A CA 1
ATOM 737 C C . ILE A 1 91 ? 10.603 4.091 -4.387 1.00 85.75 91 ILE A C 1
ATOM 739 O O . ILE A 1 91 ? 11.622 4.750 -4.191 1.00 85.75 91 ILE A O 1
ATOM 743 N N . ALA A 1 92 ? 9.385 4.619 -4.447 1.00 86.81 92 ALA A N 1
ATOM 744 C CA . ALA A 1 92 ? 9.122 5.976 -3.987 1.00 86.81 92 ALA A CA 1
ATOM 745 C C . ALA A 1 92 ? 8.800 5.930 -2.490 1.00 86.81 92 ALA A C 1
ATOM 747 O O . ALA A 1 92 ? 8.239 4.944 -2.014 1.00 86.81 92 ALA A O 1
ATOM 748 N N . GLU A 1 93 ? 9.161 6.972 -1.755 1.00 88.31 93 GLU A N 1
ATOM 749 C CA . GLU A 1 93 ? 8.879 7.102 -0.326 1.00 88.31 93 GLU A CA 1
ATOM 750 C C . GLU A 1 93 ? 8.086 8.396 -0.111 1.00 88.31 93 GLU A C 1
ATOM 752 O O . GLU A 1 93 ? 8.405 9.426 -0.706 1.00 88.31 93 GLU A O 1
ATOM 757 N N . LEU A 1 94 ? 7.029 8.323 0.697 1.00 87.75 94 LEU A N 1
ATOM 758 C CA . LEU A 1 94 ? 6.255 9.492 1.112 1.00 87.75 94 LEU A CA 1
ATOM 759 C C . LEU A 1 94 ? 7.047 10.339 2.112 1.00 87.75 94 LEU A C 1
ATOM 761 O O . LEU A 1 94 ? 7.849 9.813 2.885 1.00 87.75 94 LEU A O 1
ATOM 765 N N . THR A 1 95 ? 6.765 11.642 2.156 1.00 91.00 95 THR A N 1
ATOM 766 C CA . THR A 1 95 ? 7.266 12.495 3.244 1.00 91.00 95 THR A CA 1
ATOM 767 C C . THR A 1 95 ? 6.581 12.148 4.570 1.00 91.00 95 THR A C 1
ATOM 769 O O . THR A 1 95 ? 5.501 11.553 4.594 1.00 91.00 95 THR A O 1
ATOM 772 N N . ASN A 1 96 ? 7.179 12.543 5.697 1.00 89.69 96 ASN A N 1
ATOM 773 C CA . ASN A 1 96 ? 6.605 12.287 7.024 1.00 89.69 96 ASN A CA 1
ATOM 774 C C . ASN A 1 96 ? 5.213 12.915 7.198 1.00 89.69 96 ASN A C 1
ATOM 776 O O . ASN A 1 96 ? 4.324 12.282 7.772 1.00 89.69 96 ASN A O 1
ATOM 780 N N . ASP A 1 97 ? 5.002 14.119 6.665 1.00 88.44 97 ASP A N 1
ATOM 781 C CA . ASP A 1 97 ? 3.719 14.827 6.760 1.00 88.44 97 ASP A CA 1
ATOM 782 C C . ASP A 1 97 ? 2.641 14.122 5.937 1.00 88.44 97 ASP A C 1
ATOM 784 O O . ASP A 1 97 ? 1.536 13.865 6.417 1.00 88.44 97 ASP A O 1
ATOM 788 N N . GLN A 1 98 ? 2.996 13.712 4.715 1.00 87.62 98 GLN A N 1
ATOM 789 C CA . GLN A 1 98 ? 2.139 12.900 3.858 1.00 87.62 98 GLN A CA 1
ATOM 790 C C . GLN A 1 98 ? 1.783 11.578 4.538 1.00 87.62 98 GLN A C 1
ATOM 792 O O . GLN A 1 98 ? 0.620 11.178 4.581 1.00 87.62 98 GLN A O 1
ATOM 797 N N . PHE A 1 99 ? 2.773 10.902 5.112 1.00 91.00 99 PHE A N 1
ATOM 798 C CA . PHE A 1 99 ? 2.550 9.630 5.776 1.00 91.00 99 PHE A CA 1
ATOM 799 C C . PHE A 1 99 ? 1.688 9.769 7.040 1.00 91.00 99 PHE A C 1
ATOM 801 O O . PHE A 1 99 ? 0.835 8.924 7.310 1.00 91.00 99 PHE A O 1
ATOM 808 N N . SER A 1 100 ? 1.837 10.867 7.778 1.00 87.38 100 SER A N 1
ATOM 809 C CA . SER A 1 100 ? 0.985 11.185 8.929 1.00 87.38 100 SER A CA 1
ATOM 810 C C . SER A 1 100 ? -0.461 11.452 8.501 1.00 87.38 100 SER A C 1
ATOM 812 O O . SER A 1 100 ? -1.387 10.910 9.108 1.00 87.38 100 SER A O 1
ATOM 814 N N . ALA A 1 101 ? -0.662 12.187 7.402 1.00 84.75 101 ALA A N 1
ATOM 815 C CA . ALA A 1 101 ? -1.981 12.390 6.804 1.00 84.75 101 ALA A CA 1
ATOM 816 C C . ALA A 1 101 ? -2.614 11.064 6.335 1.00 84.75 101 ALA A C 1
ATOM 818 O O . ALA A 1 101 ? -3.805 10.852 6.558 1.00 84.75 101 ALA A O 1
ATOM 819 N N . ILE A 1 102 ? -1.812 10.136 5.785 1.00 88.50 102 ILE A N 1
ATOM 820 C CA . ILE A 1 102 ? -2.228 8.755 5.468 1.00 88.50 102 ILE A CA 1
ATOM 821 C C . ILE A 1 102 ? -2.800 8.071 6.705 1.00 88.50 102 ILE A C 1
ATOM 823 O O . ILE A 1 102 ? -3.932 7.596 6.677 1.00 88.50 102 ILE A O 1
ATOM 827 N N . LYS A 1 103 ? -2.057 8.062 7.816 1.00 86.75 103 LYS A N 1
ATOM 828 C CA . LYS A 1 103 ? -2.477 7.372 9.043 1.00 86.75 103 LYS A CA 1
ATOM 829 C C . LYS A 1 103 ? -3.746 7.995 9.629 1.00 86.75 103 LYS A C 1
ATOM 831 O O . LYS A 1 103 ? -4.623 7.260 10.076 1.00 86.75 103 LYS A O 1
ATOM 836 N N . ALA A 1 104 ? -3.874 9.322 9.588 1.00 83.38 104 ALA A N 1
ATOM 837 C CA . ALA A 1 104 ? -5.078 10.021 10.036 1.00 83.38 104 ALA A CA 1
ATOM 838 C C . ALA A 1 104 ? -6.304 9.691 9.163 1.00 83.38 104 ALA A C 1
ATOM 840 O O . ALA A 1 104 ? -7.375 9.395 9.692 1.00 83.38 104 ALA A O 1
ATOM 841 N N . ALA A 1 105 ? -6.143 9.676 7.836 1.00 78.50 105 ALA A N 1
ATOM 842 C CA . ALA A 1 105 ? -7.219 9.331 6.911 1.00 78.50 105 ALA A CA 1
ATOM 843 C C . ALA A 1 105 ? -7.674 7.872 7.083 1.00 78.50 105 ALA A C 1
ATOM 845 O O . ALA A 1 105 ? -8.876 7.625 7.159 1.00 78.50 105 ALA A O 1
ATOM 846 N N . VAL A 1 106 ? -6.733 6.924 7.222 1.00 86.75 106 VAL A N 1
ATOM 847 C CA . VAL A 1 106 ? -7.020 5.504 7.525 1.00 86.75 106 VAL A CA 1
ATOM 848 C C . VAL A 1 106 ? -7.844 5.386 8.806 1.00 86.75 106 VAL A C 1
ATOM 850 O O . VAL A 1 106 ? -8.890 4.744 8.808 1.00 86.75 106 VAL A O 1
ATOM 853 N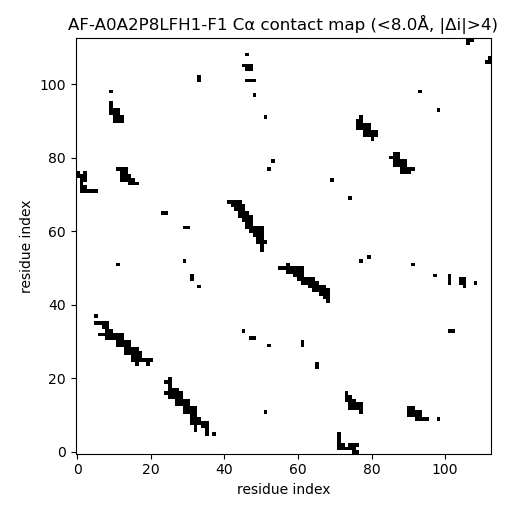 N . ARG A 1 107 ? -7.397 6.035 9.891 1.00 83.88 107 ARG A N 1
ATOM 854 C CA . ARG A 1 107 ? -8.100 6.031 11.183 1.00 83.88 107 ARG A CA 1
ATOM 855 C C . ARG A 1 107 ? -9.540 6.519 11.047 1.00 83.88 107 ARG A C 1
ATOM 857 O O . ARG A 1 107 ? -10.453 5.836 11.501 1.00 83.88 107 ARG A O 1
ATOM 864 N N . SER A 1 108 ? -9.736 7.642 10.355 1.00 79.62 108 SER A N 1
ATOM 865 C CA . SER A 1 108 ? -11.062 8.209 10.094 1.00 79.62 108 SER A CA 1
ATOM 866 C C . SER A 1 108 ? -11.959 7.252 9.299 1.00 79.62 108 SER A C 1
ATOM 868 O O . SER A 1 108 ? -13.086 6.983 9.709 1.00 79.62 108 SER A O 1
ATOM 870 N N . ALA A 1 109 ? -11.446 6.666 8.210 1.00 76.56 109 ALA A N 1
ATOM 871 C CA . ALA A 1 109 ? -12.206 5.742 7.365 1.00 76.56 109 ALA A CA 1
ATOM 872 C C . ALA A 1 109 ? -12.601 4.438 8.083 1.00 76.56 109 ALA A C 1
ATOM 874 O O . ALA A 1 109 ? -13.638 3.862 7.768 1.00 76.56 109 ALA A O 1
ATOM 875 N N . LEU A 1 110 ? -11.800 3.990 9.055 1.00 83.81 110 LEU A N 1
ATOM 876 C CA . LEU A 1 110 ? -12.073 2.800 9.869 1.00 83.81 110 LEU A CA 1
ATOM 877 C C . LEU A 1 110 ? -12.890 3.100 11.141 1.00 83.81 110 LEU A C 1
ATOM 879 O O . LEU A 1 110 ? -13.125 2.195 11.937 1.00 83.81 110 LEU A O 1
ATOM 883 N N . GLY A 1 111 ? -13.305 4.353 11.365 1.00 83.44 111 GLY A N 1
ATOM 884 C CA . GLY A 1 111 ? -14.046 4.752 12.568 1.00 83.44 111 GLY A CA 1
ATOM 885 C C . GLY A 1 111 ? -13.211 4.755 13.857 1.00 83.44 111 GLY A C 1
ATOM 886 O O . GLY A 1 111 ? -13.767 4.806 14.953 1.00 83.44 111 GLY A O 1
ATOM 887 N N . LEU A 1 112 ? -11.881 4.714 13.743 1.00 78.31 112 LEU A N 1
ATOM 888 C CA . LEU A 1 112 ? -10.947 4.748 14.865 1.00 78.31 112 LEU A CA 1
ATOM 889 C C . LEU A 1 112 ? -10.656 6.212 15.219 1.00 78.31 112 LEU A C 1
ATOM 891 O O . LEU A 1 112 ? -9.799 6.846 14.597 1.00 78.31 112 LEU A O 1
ATOM 895 N N . ARG A 1 113 ? -11.394 6.762 16.189 1.00 59.12 113 ARG A N 1
ATOM 896 C CA . ARG A 1 113 ? -11.103 8.088 16.758 1.00 59.12 113 ARG A CA 1
ATOM 897 C C . ARG A 1 113 ? -9.848 8.039 17.620 1.00 59.12 113 ARG A C 1
ATOM 899 O O . ARG A 1 113 ? -9.780 7.190 18.527 1.00 59.12 113 ARG A O 1
#

pLDDT: mean 75.38, std 15.87, range [35.12, 91.0]

Mean predicted aligned error: 9.41 Å

Radius of gyration: 14.3 Å; Cα contacts (8 Å, |Δi|>4): 185; chains: 1; bounding box: 35×29×40 Å

Solvent-accessible surface area (backbone atoms only — not comparable to full-atom values): 6886 Å² total; per-residue (Å²): 110,56,45,91,66,85,66,56,59,34,28,38,33,31,36,54,32,70,88,49,57,88,92,48,69,48,60,73,41,76,45,69,34,84,70,66,64,100,73,84,73,84,76,65,67,50,49,45,46,73,44,83,57,92,94,54,63,80,69,44,72,41,76,43,61,87,36,69,59,73,59,48,76,36,29,27,56,42,78,45,65,48,99,82,68,49,82,41,75,44,73,50,68,56,52,72,68,58,41,50,52,30,54,52,51,30,28,57,78,70,70,53,128

Secondary structure (DSSP, 8-state):
---SSPPPTTEEEEE--BTB-TTS--S-EEEE-----TT-SS-----------TTS-S-----SS------GGGEEPEEEE-TTS-EEEE-EE--HHHHHHHHHHHHHHTT--